Protein AF-A0A255XQP7-F1 (afdb_monomer)

Sequence (146 aa):
MTTPEKPRWLYRLENFGRAFSLLREAMEIMDSRPLTQLEKEGVIQRFEFTWELAWKLLKDYLEASGVALETITPAAVIRAGFAAKIIQEGDIWMQALDARNKMSHTYNFKIFEKIIEDIRAQYFARLEELYTVMIERA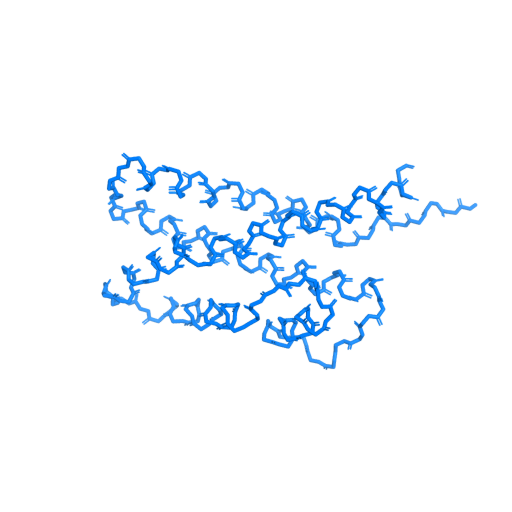VTEGGQYD

Secondary structure (DSSP, 8-state):
-PPPPPPHHHHHHHHHHHHHHHHHHHHHHHHHSPPPHHHHHHHHHHHHHHHHHHHHHHHHHHHHTT---SS--HHHHHHHHHHTTSSS-HHHHHHHHHHHHHHTT---HHHHHHHHHHIIIIIHHHHHHHHHHHHHHHHHHHTT--

Nearest PDB structures (foldseek):
  8xdj-assembly1_C  TM=9.702E-01  e=7.661E-09  Legionella pneumophila
  8xeh-assembly1_D  TM=9.669E-01  e=3.345E-08  Legionella pneumophila
  7bxo-assembly1_C  TM=7.609E-01  e=3.548E-02  Shewanella oneidensis MR-1
  8j00-assembly1_A  TM=4.867E-01  e=4.666E+00  Homo sapiens

Mean predicted aligned error: 4.35 Å

Solvent-accessible surface area (backbone atoms only — not comparable to full-atom values): 8261 Å² total; per-residue (Å²): 135,79,79,68,77,76,60,70,31,58,63,37,44,56,54,28,50,58,36,43,52,55,37,48,52,48,50,55,50,50,75,74,40,89,70,54,73,70,54,48,52,48,46,52,56,34,44,53,57,24,53,56,34,45,48,50,26,52,40,43,42,38,47,75,72,68,49,85,70,96,55,95,43,66,70,50,38,46,53,49,34,33,74,70,65,67,41,76,66,52,68,58,55,51,48,50,51,52,51,55,66,46,58,84,73,54,94,44,65,70,60,53,55,52,50,54,51,43,36,71,74,50,49,50,60,56,55,50,53,41,50,51,53,51,50,56,45,43,59,74,62,43,67,79,61,113

Organism: NCBI:txid2022747

Foldseek 3Di:
DDQPDQQPLVVLLVVLVVLLVQLVVLLVVVVVDPDDPVSLVVNLVSLLVSLVSLLVSLVSVCVVVVNDQPDDDSLSSLVVCVVVVLFPPSVLNVVSVVLSVCVVVDPDPVSSVVNSVSCNPPVSVRSVSNSVSVVVCCVVVVVSRD

Radius of gyration: 16.26 Å; Cα contacts (8 Å, |Δi|>4): 114; chains: 1; bounding box: 35×31×52 Å

Structure (mmCIF, N/CA/C/O backbone):
data_AF-A0A255XQP7-F1
#
_entry.id   AF-A0A255XQP7-F1
#
loop_
_atom_site.group_PDB
_atom_site.id
_atom_site.type_symbol
_atom_site.label_atom_id
_atom_site.label_alt_id
_atom_site.label_comp_id
_atom_site.label_asym_id
_atom_site.label_entity_id
_atom_site.label_seq_id
_atom_site.pdbx_PDB_ins_code
_atom_site.Cartn_x
_atom_site.Cartn_y
_atom_site.Cartn_z
_atom_site.occupancy
_atom_site.B_iso_or_equiv
_atom_site.auth_seq_id
_atom_site.auth_comp_id
_atom_site.auth_asym_id
_atom_site.auth_atom_id
_atom_site.pdbx_PDB_model_num
ATOM 1 N N . MET A 1 1 ? -10.646 18.500 31.756 1.00 39.19 1 MET A N 1
ATOM 2 C CA . MET A 1 1 ? -10.915 17.510 30.695 1.00 39.19 1 MET A CA 1
ATOM 3 C C . MET A 1 1 ? -9.725 17.557 29.760 1.00 39.19 1 MET A C 1
ATOM 5 O O . MET A 1 1 ? -9.442 18.625 29.240 1.00 39.19 1 MET A O 1
ATOM 9 N N . THR A 1 2 ? -8.950 16.480 29.676 1.00 44.41 2 THR A N 1
ATOM 10 C CA . THR A 1 2 ? -7.825 16.365 28.739 1.00 44.41 2 THR A CA 1
ATOM 11 C C . THR A 1 2 ? -8.388 16.092 27.353 1.00 44.41 2 THR A C 1
ATOM 13 O O . THR A 1 2 ? -9.199 15.177 27.212 1.00 44.41 2 THR A O 1
ATOM 16 N N . THR A 1 3 ? -7.994 16.878 26.353 1.00 51.06 3 THR A N 1
ATOM 17 C CA . THR A 1 3 ? -8.264 16.567 24.946 1.00 51.06 3 THR A CA 1
ATOM 18 C C . THR A 1 3 ? -7.777 15.141 24.672 1.00 51.06 3 THR A C 1
ATOM 20 O O . THR A 1 3 ? -6.658 14.817 25.087 1.00 51.06 3 THR A O 1
ATOM 23 N N . PRO A 1 4 ? -8.593 14.257 24.076 1.00 62.81 4 PRO A N 1
ATOM 24 C CA . PRO A 1 4 ? -8.138 12.911 23.771 1.00 62.81 4 PRO A CA 1
ATOM 25 C C . PRO A 1 4 ? -6.948 12.978 22.806 1.00 62.81 4 PRO A C 1
ATOM 27 O O . PRO A 1 4 ? -6.960 13.734 21.838 1.00 62.81 4 PRO A O 1
ATOM 30 N N . GLU A 1 5 ? -5.892 12.224 23.109 1.00 77.62 5 GLU A N 1
ATOM 31 C CA . GLU A 1 5 ? -4.672 12.193 22.302 1.00 77.62 5 GLU A CA 1
ATOM 32 C C . GLU A 1 5 ? -4.987 11.688 20.885 1.00 77.62 5 GLU A C 1
ATOM 34 O O . GLU A 1 5 ? -5.695 10.690 20.719 1.00 77.62 5 GLU A O 1
ATOM 39 N N . LYS A 1 6 ? -4.467 12.382 19.861 1.00 83.25 6 LYS A N 1
ATOM 40 C CA . LYS A 1 6 ? -4.675 12.043 18.446 1.00 83.25 6 LYS A CA 1
ATOM 41 C C . LYS A 1 6 ? -4.288 10.573 18.194 1.00 83.25 6 LYS A C 1
ATOM 43 O O . LYS A 1 6 ? -3.137 10.202 18.446 1.00 83.25 6 LYS A O 1
ATOM 48 N N . PRO A 1 7 ? -5.193 9.730 17.658 1.00 90.19 7 PRO A N 1
ATOM 49 C CA . PRO A 1 7 ? -4.894 8.325 17.401 1.00 90.19 7 PRO A CA 1
ATOM 50 C C . PRO A 1 7 ? -3.645 8.111 16.533 1.00 90.19 7 PRO A C 1
ATOM 52 O O . PRO A 1 7 ? -3.450 8.761 15.504 1.00 90.19 7 PRO A O 1
ATOM 55 N N . ARG A 1 8 ? -2.817 7.125 16.902 1.00 92.44 8 ARG A N 1
ATOM 56 C CA . ARG A 1 8 ? -1.556 6.781 16.213 1.00 92.44 8 ARG A CA 1
ATOM 57 C C . ARG A 1 8 ? -1.725 6.537 14.706 1.00 92.44 8 ARG A C 1
ATOM 59 O O . ARG A 1 8 ? -0.823 6.855 13.926 1.00 92.44 8 ARG A O 1
ATOM 66 N N . TRP A 1 9 ? -2.870 5.997 14.287 1.00 95.88 9 TRP A N 1
ATOM 67 C CA . TRP A 1 9 ? -3.150 5.714 12.881 1.00 95.88 9 TRP A CA 1
ATOM 68 C C . TRP A 1 9 ? -3.236 6.986 12.024 1.00 95.88 9 TRP A C 1
ATOM 70 O O . TRP A 1 9 ? -2.855 6.928 10.860 1.00 95.88 9 TRP A O 1
ATOM 80 N N . LEU A 1 10 ? -3.622 8.142 12.582 1.00 95.75 10 LEU A N 1
ATOM 81 C CA . LEU A 1 10 ? -3.663 9.409 11.840 1.00 95.75 10 LEU A CA 1
ATOM 82 C C . LEU A 1 10 ? -2.253 9.895 11.480 1.00 95.75 10 LEU A C 1
ATOM 84 O O . LEU A 1 10 ? -1.986 10.246 10.334 1.00 95.75 10 LEU A O 1
ATOM 88 N N . TYR A 1 11 ? -1.307 9.828 12.421 1.00 94.81 11 TYR A N 1
ATOM 89 C CA . TYR A 1 11 ? 0.104 10.110 12.123 1.00 94.81 11 TYR A CA 1
ATOM 90 C C . TYR A 1 11 ? 0.678 9.119 11.103 1.00 94.81 11 TYR A C 1
ATOM 92 O O . TYR A 1 11 ? 1.494 9.472 10.249 1.00 94.81 11 TYR A O 1
ATOM 100 N N . ARG A 1 12 ? 0.255 7.851 11.177 1.00 96.88 12 ARG A N 1
ATOM 101 C CA . ARG A 1 12 ? 0.671 6.840 10.206 1.00 96.88 12 ARG A CA 1
ATOM 102 C C . ARG A 1 12 ? 0.073 7.085 8.820 1.00 96.88 12 ARG A C 1
ATOM 104 O O . ARG A 1 12 ? 0.779 6.858 7.841 1.00 96.88 12 ARG A O 1
ATOM 111 N N . LEU A 1 13 ? -1.159 7.583 8.737 1.00 98.06 13 LEU A N 1
ATOM 112 C CA . LEU A 1 13 ? -1.809 7.971 7.487 1.00 98.06 13 LEU A CA 1
ATOM 113 C C . LEU A 1 13 ? -1.046 9.103 6.798 1.00 98.06 13 LEU A C 1
ATOM 115 O O . LEU A 1 13 ? -0.815 9.019 5.598 1.00 98.06 13 LEU A O 1
ATOM 119 N N . GLU A 1 14 ? -0.577 10.109 7.540 1.00 97.25 14 GLU A N 1
ATOM 120 C CA . GLU A 1 14 ? 0.254 11.179 6.969 1.00 97.25 14 GLU A CA 1
ATOM 121 C C . GLU A 1 14 ? 1.542 10.625 6.337 1.00 97.25 14 GLU A C 1
ATOM 123 O O . GLU A 1 14 ? 1.899 10.980 5.212 1.00 97.25 14 GLU A O 1
ATOM 128 N N . ASN A 1 15 ? 2.233 9.717 7.033 1.00 98.00 15 ASN A N 1
ATOM 129 C CA . ASN A 1 15 ? 3.452 9.090 6.515 1.00 98.00 15 ASN A CA 1
ATOM 130 C C . ASN A 1 15 ? 3.172 8.198 5.300 1.00 98.00 15 ASN A C 1
ATOM 132 O O . ASN A 1 15 ? 3.906 8.260 4.313 1.00 98.00 15 ASN A O 1
ATOM 136 N N . PHE A 1 16 ? 2.105 7.399 5.359 1.00 98.69 16 PHE A N 1
ATOM 137 C CA . PHE A 1 16 ? 1.654 6.579 4.240 1.00 98.69 16 PHE A CA 1
ATOM 138 C C . PHE A 1 16 ? 1.288 7.437 3.025 1.00 98.69 16 PHE A C 1
ATOM 140 O O . PHE A 1 16 ? 1.739 7.134 1.928 1.00 98.69 16 PHE A O 1
ATOM 147 N N . GLY A 1 17 ? 0.566 8.544 3.214 1.00 98.69 17 GLY A N 1
ATOM 148 C CA . GLY A 1 17 ? 0.194 9.464 2.140 1.00 98.69 17 GLY A CA 1
ATOM 149 C C . GLY A 1 17 ? 1.406 10.068 1.433 1.00 98.69 17 GLY A C 1
ATOM 150 O O . GLY A 1 17 ? 1.462 10.061 0.208 1.00 98.69 17 GLY A O 1
ATOM 151 N N . ARG A 1 18 ? 2.431 10.510 2.180 1.00 98.69 18 ARG A N 1
ATOM 152 C CA . ARG A 1 18 ? 3.687 11.004 1.576 1.00 98.69 18 ARG A CA 1
ATOM 153 C C . ARG A 1 18 ? 4.380 9.924 0.742 1.00 98.69 18 ARG A C 1
ATOM 155 O O . ARG A 1 18 ? 4.821 10.200 -0.369 1.00 98.69 18 ARG A O 1
ATOM 162 N N . ALA A 1 19 ? 4.467 8.705 1.270 1.00 98.62 19 ALA A N 1
ATOM 163 C CA . ALA A 1 19 ? 5.058 7.571 0.567 1.00 98.62 19 ALA A CA 1
ATOM 164 C C . ALA A 1 19 ? 4.272 7.197 -0.703 1.00 98.62 19 ALA A C 1
ATOM 166 O O . ALA A 1 19 ? 4.856 7.040 -1.776 1.00 98.62 19 ALA A O 1
ATOM 167 N N . PHE A 1 20 ? 2.947 7.136 -0.591 1.00 98.75 20 PHE A N 1
ATOM 168 C CA . PHE A 1 20 ? 2.039 6.823 -1.684 1.00 98.75 20 PHE A CA 1
ATOM 169 C C . PHE A 1 20 ? 2.109 7.861 -2.810 1.00 98.75 20 PHE A C 1
ATOM 171 O O . PHE A 1 20 ? 2.177 7.472 -3.973 1.00 98.75 20 PHE A O 1
ATOM 178 N N . SER A 1 21 ? 2.201 9.159 -2.497 1.00 98.69 21 SER A N 1
ATOM 179 C CA . SER A 1 21 ? 2.385 10.206 -3.513 1.00 98.69 21 SER A CA 1
ATOM 180 C C . SER A 1 21 ? 3.670 10.026 -4.326 1.00 98.69 21 SER A C 1
ATOM 182 O O . SER A 1 21 ? 3.658 10.223 -5.537 1.00 98.69 21 SER A O 1
ATOM 184 N N . LEU A 1 22 ? 4.769 9.595 -3.694 1.00 98.62 22 LEU A N 1
ATOM 185 C CA . LEU A 1 22 ? 6.007 9.281 -4.416 1.00 98.62 22 LEU A CA 1
ATOM 186 C C . LEU A 1 22 ? 5.832 8.056 -5.320 1.00 98.62 22 LEU A C 1
ATOM 188 O O . LEU A 1 22 ? 6.338 8.035 -6.440 1.00 98.62 22 LEU A O 1
ATOM 192 N N . LEU A 1 23 ? 5.134 7.015 -4.859 1.00 98.50 23 LEU A N 1
ATOM 193 C CA . LEU A 1 23 ? 4.846 5.859 -5.708 1.00 98.50 23 LEU A CA 1
ATOM 194 C C . LEU A 1 23 ? 3.949 6.245 -6.895 1.00 98.50 23 LEU A C 1
ATOM 196 O O . LEU A 1 23 ? 4.221 5.815 -8.012 1.00 98.50 23 LEU A O 1
ATOM 200 N N . ARG A 1 24 ? 2.938 7.093 -6.672 1.00 98.62 24 ARG A N 1
ATOM 201 C CA . ARG A 1 24 ? 2.053 7.617 -7.720 1.00 98.62 24 ARG A CA 1
ATOM 202 C C . ARG A 1 24 ? 2.830 8.369 -8.797 1.00 98.62 24 ARG A C 1
ATOM 204 O O . ARG A 1 24 ? 2.670 8.050 -9.967 1.00 98.62 24 ARG A O 1
ATOM 211 N N . GLU A 1 25 ? 3.725 9.278 -8.413 1.00 98.31 25 GLU A N 1
ATOM 212 C CA . GLU A 1 25 ? 4.606 9.982 -9.360 1.00 98.31 25 GLU A CA 1
ATOM 213 C C . GLU A 1 25 ? 5.392 8.989 -10.239 1.00 98.31 25 GLU A C 1
ATOM 215 O O . GLU A 1 25 ? 5.514 9.163 -11.450 1.00 98.31 25 GLU A O 1
ATOM 220 N N . ALA A 1 26 ? 5.893 7.897 -9.651 1.00 97.50 26 ALA A N 1
ATOM 221 C CA . ALA A 1 26 ? 6.606 6.873 -10.409 1.00 97.50 26 ALA A CA 1
ATOM 222 C C . ALA A 1 26 ? 5.695 6.121 -11.402 1.00 97.50 26 ALA A C 1
ATOM 224 O O . ALA A 1 26 ? 6.151 5.774 -12.493 1.00 97.50 26 ALA A O 1
ATOM 225 N N . MET A 1 27 ? 4.424 5.890 -11.050 1.00 97.88 27 MET A N 1
ATOM 226 C CA . MET A 1 27 ? 3.431 5.310 -11.965 1.00 97.88 27 MET A CA 1
ATOM 227 C C . MET A 1 27 ? 3.129 6.259 -13.128 1.00 97.88 27 MET A C 1
ATOM 229 O O . MET A 1 27 ? 3.167 5.836 -14.279 1.00 97.88 27 MET A O 1
ATOM 233 N N . GLU A 1 28 ? 2.933 7.548 -12.845 1.00 97.75 28 GLU A N 1
ATOM 234 C CA . GLU A 1 28 ? 2.673 8.577 -13.861 1.00 97.75 28 GLU A CA 1
ATOM 235 C C . GLU A 1 28 ? 3.832 8.691 -14.866 1.00 97.75 28 GLU A C 1
ATOM 237 O O . GLU A 1 28 ? 3.616 8.744 -16.080 1.00 97.75 28 GLU A O 1
ATOM 242 N N . ILE A 1 29 ? 5.082 8.656 -14.387 1.00 97.62 29 ILE A N 1
ATOM 243 C CA . ILE A 1 29 ? 6.263 8.646 -15.264 1.00 97.62 29 ILE A C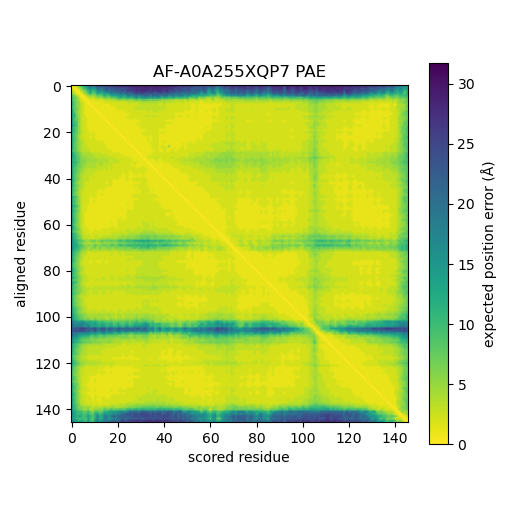A 1
ATOM 244 C C . ILE A 1 29 ? 6.258 7.393 -16.149 1.00 97.62 29 ILE A C 1
ATOM 246 O O . ILE A 1 29 ? 6.471 7.508 -17.358 1.00 97.62 29 ILE A O 1
ATOM 250 N N . MET A 1 30 ? 5.997 6.219 -15.568 1.00 95.38 30 MET A N 1
ATOM 251 C CA . MET A 1 30 ? 5.972 4.941 -16.285 1.00 95.38 30 MET A CA 1
ATOM 252 C C . MET A 1 30 ? 4.868 4.872 -17.350 1.00 95.38 30 MET A C 1
ATOM 254 O O . MET A 1 30 ? 5.067 4.256 -18.396 1.00 95.38 30 MET A O 1
ATOM 258 N N . ASP A 1 31 ? 3.727 5.520 -17.112 1.00 95.31 31 ASP A N 1
ATOM 259 C CA . ASP A 1 31 ? 2.644 5.629 -18.094 1.00 95.31 31 ASP A CA 1
ATOM 260 C C . ASP A 1 31 ? 2.988 6.598 -19.234 1.00 95.31 31 ASP A C 1
ATOM 262 O O . ASP A 1 31 ? 2.519 6.422 -20.360 1.00 95.31 31 ASP A O 1
ATOM 266 N N . SER A 1 32 ? 3.838 7.595 -18.971 1.00 97.06 32 SER A N 1
ATOM 267 C CA . SER A 1 32 ? 4.260 8.580 -19.974 1.00 97.06 32 SER A CA 1
ATOM 268 C C . SER A 1 32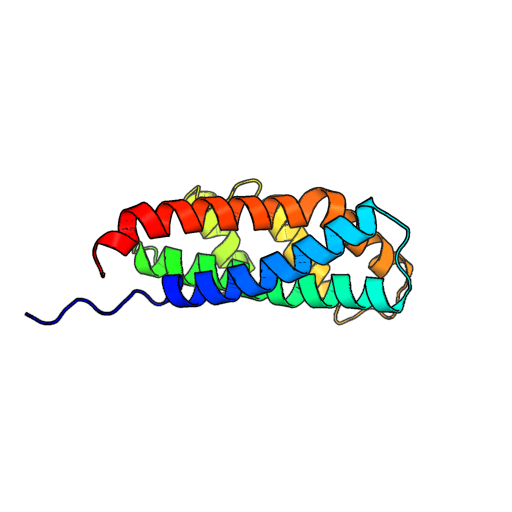 ? 5.408 8.103 -20.873 1.00 97.06 32 SER A C 1
ATOM 270 O O . SER A 1 32 ? 5.497 8.519 -22.031 1.00 97.06 32 SER A O 1
ATOM 272 N N . ARG A 1 33 ? 6.309 7.251 -20.360 1.00 97.19 33 ARG A N 1
ATOM 273 C CA . ARG A 1 33 ? 7.475 6.740 -21.097 1.00 97.19 33 ARG A CA 1
ATOM 274 C C . ARG A 1 33 ? 8.086 5.485 -20.458 1.00 97.19 33 ARG A C 1
ATOM 276 O O . ARG A 1 33 ? 7.901 5.241 -19.268 1.00 97.19 33 ARG A O 1
ATOM 283 N N . PRO A 1 34 ? 8.934 4.744 -21.197 1.00 95.31 34 PRO A N 1
ATOM 284 C CA . PRO A 1 3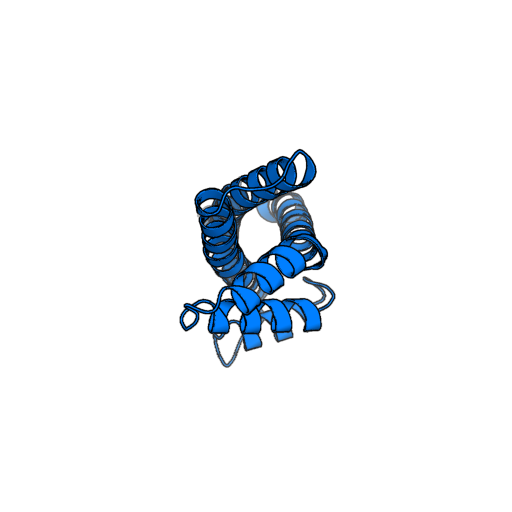4 ? 9.758 3.699 -20.602 1.00 95.31 34 PRO A CA 1
ATOM 285 C C . PRO A 1 34 ? 10.666 4.229 -19.480 1.00 95.31 34 PRO A C 1
ATOM 287 O O . PRO A 1 34 ? 11.251 5.316 -19.581 1.00 95.31 34 PRO A O 1
ATOM 290 N N . LEU A 1 35 ? 10.813 3.421 -18.430 1.00 96.12 35 LEU A N 1
ATOM 291 C CA . LEU A 1 35 ? 11.716 3.685 -17.312 1.00 96.12 35 LEU A CA 1
ATOM 292 C C . LEU A 1 35 ? 13.134 3.188 -17.606 1.00 96.12 35 LEU A C 1
ATOM 294 O O . LEU A 1 35 ? 13.331 2.103 -18.159 1.00 96.12 35 LEU A O 1
ATOM 298 N N . THR A 1 36 ? 14.124 3.956 -17.162 1.00 96.44 36 THR A N 1
ATOM 299 C CA . THR A 1 36 ? 15.512 3.493 -17.050 1.00 96.44 36 THR A CA 1
ATOM 300 C C . THR A 1 36 ? 15.651 2.463 -15.926 1.00 96.44 36 THR A C 1
ATOM 302 O O . THR A 1 36 ? 14.801 2.374 -15.042 1.00 96.44 36 THR A O 1
ATOM 305 N N . GLN A 1 37 ? 16.750 1.704 -15.914 1.00 92.69 37 GLN A N 1
ATOM 306 C CA . GLN A 1 37 ? 16.996 0.707 -14.865 1.00 92.69 37 GLN A CA 1
ATOM 307 C C . GLN A 1 37 ? 16.995 1.316 -13.451 1.00 92.69 37 GLN A C 1
ATOM 309 O O . GLN A 1 37 ? 16.375 0.767 -12.546 1.00 92.69 37 GLN A O 1
ATOM 314 N N . LEU A 1 38 ? 17.618 2.484 -13.277 1.00 94.31 38 LEU A N 1
ATOM 315 C CA . LEU A 1 38 ? 17.649 3.184 -11.990 1.00 94.31 38 LEU A CA 1
ATOM 316 C C . LEU A 1 38 ? 16.247 3.628 -11.541 1.00 94.31 38 LEU A C 1
ATOM 318 O O . LEU A 1 38 ? 15.903 3.544 -10.366 1.00 94.31 38 LEU A O 1
ATOM 322 N N . GLU A 1 39 ? 15.410 4.081 -12.474 1.00 96.12 39 GLU A N 1
ATOM 323 C CA . GLU A 1 39 ? 14.032 4.472 -12.162 1.00 96.12 39 GLU A CA 1
ATOM 324 C C . GLU A 1 39 ? 13.174 3.271 -11.779 1.00 96.12 39 GLU A C 1
ATOM 326 O O . GLU A 1 39 ? 12.373 3.365 -10.852 1.00 96.12 39 GLU A O 1
ATOM 331 N N . LYS A 1 40 ? 13.381 2.128 -12.440 1.00 94.75 40 LYS A N 1
ATOM 332 C CA . LYS A 1 40 ? 12.744 0.864 -12.069 1.00 94.75 40 LYS A CA 1
ATOM 333 C C . LYS A 1 40 ? 13.112 0.437 -10.646 1.00 94.75 40 LYS A C 1
ATOM 335 O O . LYS A 1 40 ? 12.235 0.042 -9.882 1.00 94.75 40 LYS A O 1
ATOM 340 N N . GLU A 1 41 ? 14.381 0.563 -10.261 1.00 93.12 41 GLU A N 1
ATOM 341 C CA . GLU A 1 41 ? 14.826 0.298 -8.882 1.00 93.12 41 GLU A CA 1
ATOM 342 C C . GLU A 1 41 ? 14.153 1.262 -7.898 1.00 93.12 41 GLU A C 1
ATOM 344 O O . GLU A 1 41 ? 13.676 0.852 -6.839 1.00 93.12 41 GLU A O 1
ATOM 349 N N . GLY A 1 42 ? 14.015 2.530 -8.297 1.00 95.31 42 GLY A N 1
ATOM 350 C CA . GLY A 1 42 ? 13.242 3.530 -7.570 1.00 95.31 42 GLY A CA 1
ATOM 351 C C . GLY A 1 42 ? 11.773 3.141 -7.375 1.00 95.31 42 GLY A C 1
ATOM 352 O O . GLY A 1 42 ? 11.249 3.320 -6.277 1.00 95.31 42 GLY A O 1
ATOM 353 N N . VAL A 1 43 ? 11.110 2.576 -8.391 1.00 96.19 43 VAL A N 1
ATOM 354 C CA . VAL A 1 43 ? 9.721 2.086 -8.286 1.00 96.19 43 VAL A CA 1
ATOM 355 C C . VAL A 1 43 ? 9.611 0.978 -7.250 1.00 96.19 43 VAL A C 1
ATOM 357 O O . VAL A 1 43 ? 8.747 1.048 -6.377 1.00 96.19 43 VAL A O 1
ATOM 360 N N . ILE A 1 44 ? 10.505 -0.010 -7.312 1.00 93.88 44 ILE A N 1
ATOM 361 C CA . ILE A 1 44 ? 10.541 -1.112 -6.350 1.00 93.88 44 ILE A CA 1
ATOM 362 C C . ILE A 1 44 ? 10.733 -0.582 -4.931 1.00 93.88 44 ILE A C 1
ATOM 364 O O . ILE A 1 44 ? 9.930 -0.881 -4.049 1.00 93.88 44 ILE A O 1
ATOM 368 N N . GLN A 1 45 ? 11.731 0.278 -4.720 1.00 95.19 45 GLN A N 1
ATOM 369 C CA . GLN A 1 45 ? 11.999 0.832 -3.399 1.00 95.19 45 GLN A CA 1
ATOM 370 C C . GLN A 1 45 ? 10.808 1.638 -2.863 1.00 95.19 45 GLN A C 1
ATOM 372 O O . GLN A 1 45 ? 10.459 1.503 -1.686 1.00 95.19 45 GLN A O 1
ATOM 377 N N . ARG A 1 46 ? 10.174 2.454 -3.723 1.00 97.38 46 ARG A N 1
ATOM 378 C CA . ARG A 1 46 ? 8.965 3.228 -3.397 1.00 97.38 46 ARG A CA 1
ATOM 379 C C . ARG A 1 46 ? 7.806 2.324 -3.017 1.00 97.38 46 ARG A C 1
ATOM 381 O O . ARG A 1 46 ? 7.124 2.591 -2.028 1.00 97.38 46 ARG A O 1
ATOM 388 N N . PHE A 1 47 ? 7.607 1.240 -3.753 1.00 97.00 47 PHE A N 1
ATOM 389 C CA . PHE A 1 47 ? 6.586 0.256 -3.440 1.00 97.00 47 PHE A CA 1
ATOM 390 C C . PHE A 1 47 ? 6.835 -0.418 -2.087 1.00 97.00 47 PHE A C 1
ATOM 392 O O . PHE A 1 47 ? 5.922 -0.454 -1.265 1.00 97.00 47 PHE A O 1
ATOM 399 N N . GLU A 1 48 ? 8.056 -0.882 -1.811 1.00 95.88 48 GLU A N 1
ATOM 400 C CA . GLU A 1 48 ? 8.382 -1.582 -0.564 1.00 95.88 48 GLU A CA 1
ATOM 401 C C . GLU A 1 48 ? 8.052 -0.754 0.681 1.00 95.88 48 GLU A C 1
ATOM 403 O O . GLU A 1 48 ? 7.353 -1.235 1.577 1.00 95.88 48 GLU A O 1
ATOM 408 N N . PHE A 1 49 ? 8.521 0.499 0.745 1.00 96.94 49 PHE A N 1
ATOM 409 C CA . PHE A 1 49 ? 8.252 1.333 1.918 1.00 96.94 49 PHE A CA 1
ATOM 410 C C . PHE A 1 49 ? 6.788 1.783 1.984 1.00 96.94 49 PHE A C 1
ATOM 412 O O . PHE A 1 49 ? 6.246 1.936 3.080 1.00 96.94 49 PHE A O 1
ATOM 419 N N . THR A 1 50 ? 6.125 1.974 0.838 1.00 98.50 50 THR A N 1
ATOM 420 C CA . THR A 1 50 ? 4.708 2.366 0.793 1.00 98.50 50 THR A CA 1
ATOM 421 C C . THR A 1 50 ? 3.831 1.227 1.295 1.00 98.50 50 THR A C 1
ATOM 423 O O . THR A 1 50 ? 2.956 1.439 2.132 1.00 98.50 50 THR A O 1
ATOM 426 N N . TRP A 1 51 ? 4.111 0.002 0.853 1.00 98.00 51 TRP A N 1
ATOM 427 C CA . TRP A 1 51 ? 3.419 -1.201 1.293 1.00 98.00 51 TRP A CA 1
ATOM 428 C C . TRP A 1 51 ? 3.654 -1.482 2.783 1.00 98.00 51 TRP A C 1
ATOM 430 O O . TRP A 1 51 ? 2.710 -1.780 3.517 1.00 98.00 51 TRP A O 1
ATOM 440 N N . GLU A 1 52 ? 4.892 -1.311 3.262 1.00 97.88 52 GLU A N 1
ATOM 441 C CA . GLU A 1 52 ? 5.234 -1.434 4.684 1.00 97.88 52 GLU A CA 1
ATOM 442 C C . GLU A 1 52 ? 4.430 -0.456 5.554 1.00 97.88 52 GLU A C 1
ATOM 444 O O . GLU A 1 52 ? 3.950 -0.814 6.631 1.00 97.88 52 GLU A O 1
ATOM 449 N N . LEU A 1 53 ? 4.257 0.785 5.092 1.00 98.62 53 LEU A N 1
ATOM 450 C CA . LEU A 1 53 ? 3.426 1.780 5.768 1.00 98.62 53 LEU A CA 1
ATOM 451 C C . LEU A 1 53 ? 1.933 1.446 5.679 1.00 98.62 53 LEU A C 1
ATOM 453 O O . LEU A 1 53 ? 1.220 1.668 6.657 1.00 98.62 53 LEU A O 1
ATOM 457 N N . ALA A 1 54 ? 1.472 0.876 4.566 1.00 98.62 54 ALA A N 1
ATOM 458 C CA . ALA A 1 54 ? 0.076 0.515 4.339 1.00 98.62 54 ALA A CA 1
ATOM 459 C C . ALA A 1 54 ? -0.428 -0.551 5.322 1.00 98.62 54 ALA A C 1
ATOM 461 O O . ALA A 1 54 ? -1.410 -0.325 6.031 1.00 98.62 54 ALA A O 1
ATOM 462 N N . TRP A 1 55 ? 0.257 -1.697 5.436 1.00 98.25 55 TRP A N 1
ATOM 463 C CA . TRP A 1 55 ? -0.188 -2.739 6.373 1.00 98.25 55 TRP A CA 1
ATOM 464 C C . TRP A 1 55 ? -0.055 -2.266 7.823 1.00 98.25 55 TRP A C 1
ATOM 466 O O . TRP A 1 55 ? -0.883 -2.580 8.675 1.00 98.25 55 TRP A O 1
ATOM 476 N N . LYS A 1 56 ? 0.950 -1.439 8.115 1.00 98.44 56 LYS A N 1
ATOM 477 C CA . LYS A 1 56 ? 1.088 -0.787 9.414 1.00 98.44 56 LYS A CA 1
ATOM 478 C C . LYS A 1 56 ? -0.080 0.164 9.686 1.00 98.44 56 LYS A C 1
ATOM 480 O O . LYS A 1 56 ? -0.536 0.221 10.826 1.00 98.44 56 LYS A O 1
ATOM 485 N N . LEU A 1 57 ? -0.539 0.936 8.706 1.00 98.56 57 LEU A N 1
ATOM 486 C CA . LEU A 1 57 ? -1.686 1.836 8.852 1.00 98.56 57 LEU A CA 1
ATOM 487 C C . LEU A 1 57 ? -2.940 1.036 9.183 1.00 98.56 57 LEU A C 1
ATOM 489 O O . LEU A 1 57 ? -3.617 1.332 10.163 1.00 98.56 57 LEU A O 1
ATOM 493 N N . LEU A 1 58 ? -3.169 -0.030 8.420 1.00 98.25 58 LEU A N 1
ATOM 494 C CA . LEU A 1 58 ? -4.281 -0.946 8.622 1.00 98.25 58 LEU A CA 1
ATOM 495 C C . LEU A 1 58 ? -4.265 -1.570 10.024 1.00 98.25 58 LEU A C 1
ATOM 497 O O . LEU A 1 58 ? -5.297 -1.595 10.687 1.00 98.25 58 LEU A O 1
ATOM 501 N N . LYS A 1 59 ? -3.094 -2.005 10.510 1.00 98.19 59 LYS A N 1
ATOM 502 C CA . LYS A 1 59 ? -2.918 -2.515 11.880 1.00 98.19 59 LYS A CA 1
ATOM 503 C C . LYS A 1 59 ? -3.343 -1.484 12.926 1.00 98.19 59 LYS A C 1
ATOM 505 O O . LYS A 1 59 ? -4.151 -1.798 13.791 1.00 98.19 59 LYS A O 1
ATOM 510 N N . ASP A 1 60 ? -2.769 -0.281 12.870 1.00 97.19 60 ASP A N 1
ATOM 511 C CA . ASP A 1 60 ? -3.023 0.741 13.891 1.00 97.19 60 ASP A CA 1
ATOM 512 C C . ASP A 1 60 ? -4.489 1.195 13.874 1.00 97.19 60 ASP A C 1
ATOM 514 O O . ASP A 1 60 ? -5.043 1.499 14.927 1.00 97.19 60 ASP A O 1
ATOM 518 N N . TYR A 1 61 ? -5.126 1.220 12.699 1.00 97.06 61 TYR A N 1
ATOM 519 C CA . TYR A 1 61 ? -6.552 1.511 12.605 1.00 97.06 61 TYR A CA 1
ATOM 520 C C . TYR A 1 61 ? -7.404 0.380 13.192 1.00 97.06 61 TYR A C 1
ATOM 522 O O . TYR A 1 61 ? -8.281 0.650 14.001 1.00 97.06 61 TYR A O 1
ATOM 530 N N . LEU A 1 62 ? -7.124 -0.885 12.854 1.00 96.38 62 LEU A N 1
ATOM 531 C CA . LEU A 1 62 ? -7.835 -2.040 13.417 1.00 96.38 62 LEU A CA 1
ATOM 532 C C . LEU A 1 62 ? -7.788 -2.043 14.952 1.00 96.38 62 LEU A C 1
ATOM 534 O O . LEU A 1 62 ? -8.822 -2.209 15.594 1.00 96.38 62 LEU A O 1
ATOM 538 N N . GLU A 1 63 ? -6.613 -1.797 15.535 1.00 94.75 63 GLU A N 1
ATOM 539 C CA . GLU A 1 63 ? -6.450 -1.685 16.989 1.00 94.75 63 GLU A CA 1
ATOM 540 C C . GLU A 1 63 ? -7.256 -0.515 17.570 1.00 94.75 63 GLU A C 1
ATOM 542 O O . GLU A 1 63 ? -7.924 -0.680 18.590 1.00 94.75 63 GLU A O 1
ATOM 547 N N . ALA A 1 64 ? -7.249 0.647 16.906 1.00 93.19 64 ALA A N 1
ATOM 548 C CA . ALA A 1 64 ? -8.044 1.803 17.320 1.00 93.19 64 ALA A CA 1
ATOM 549 C C . ALA A 1 64 ? -9.561 1.547 17.231 1.00 93.19 64 ALA A C 1
ATOM 551 O O . ALA A 1 64 ? -10.314 2.052 18.059 1.00 93.19 64 ALA A O 1
ATOM 552 N N . SER A 1 65 ? -10.010 0.720 16.282 1.00 91.81 65 SER A N 1
ATOM 553 C CA . SER A 1 65 ? -11.405 0.275 16.151 1.00 91.81 65 SER A CA 1
ATOM 554 C C . SER A 1 65 ? -11.784 -0.874 17.098 1.00 91.81 65 SER A C 1
ATOM 556 O O . SER A 1 65 ? -12.890 -1.404 17.002 1.00 91.81 65 SER A O 1
ATOM 558 N N . GLY A 1 66 ? -10.887 -1.290 17.999 1.00 92.19 66 GLY A N 1
ATOM 559 C CA . GLY A 1 66 ? -11.142 -2.350 18.979 1.00 92.19 66 GLY A CA 1
ATOM 560 C C . GLY A 1 66 ? -10.945 -3.777 18.457 1.00 92.19 66 GLY A C 1
ATOM 561 O O . GLY A 1 66 ? -11.334 -4.730 19.132 1.00 92.19 66 GLY A O 1
ATOM 562 N N . VAL A 1 67 ? -10.335 -3.959 17.281 1.00 93.31 67 VAL A N 1
ATOM 563 C CA . VAL A 1 67 ? -9.985 -5.285 16.756 1.00 93.31 67 VAL A CA 1
ATOM 564 C C . VAL A 1 67 ? -8.669 -5.749 17.379 1.00 93.31 67 VAL A C 1
ATOM 566 O O . VAL A 1 67 ? -7.597 -5.224 17.0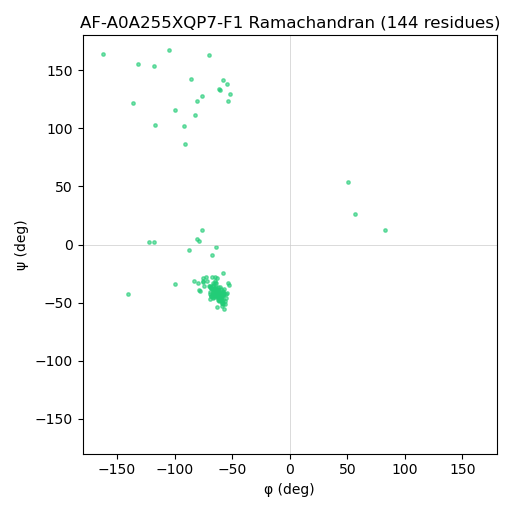78 1.00 93.31 67 VAL A O 1
ATOM 569 N N . ALA A 1 68 ? -8.743 -6.773 18.228 1.00 88.94 68 ALA A N 1
ATOM 570 C CA . ALA A 1 68 ? -7.566 -7.413 18.803 1.00 88.94 68 ALA A CA 1
ATOM 571 C C . ALA A 1 68 ? -6.947 -8.412 17.811 1.00 88.94 68 ALA A C 1
ATOM 573 O O . ALA A 1 68 ? -7.606 -9.348 17.358 1.00 88.94 68 ALA A O 1
ATOM 574 N N . LEU A 1 69 ? -5.664 -8.230 17.492 1.00 91.06 69 LEU A N 1
ATOM 575 C CA . LEU A 1 69 ? -4.889 -9.163 16.675 1.00 91.06 69 LEU A CA 1
ATOM 576 C C . LEU A 1 69 ? -4.032 -10.056 17.574 1.00 91.06 69 LEU A C 1
ATOM 578 O O . LEU A 1 69 ? -3.099 -9.577 18.211 1.00 91.06 69 LEU A O 1
ATOM 582 N N . GLU A 1 70 ? -4.297 -11.363 17.577 1.00 88.50 70 GLU A N 1
ATOM 583 C CA . GLU A 1 70 ? -3.504 -12.339 18.346 1.00 88.50 70 GLU A CA 1
ATOM 584 C C . GLU A 1 70 ? -2.045 -12.422 17.875 1.00 88.50 70 GLU A C 1
ATOM 586 O O . GLU A 1 70 ? -1.142 -12.754 18.638 1.00 88.50 70 GLU A O 1
ATOM 591 N N . THR A 1 71 ? -1.796 -12.138 16.595 1.00 91.81 71 THR A N 1
ATOM 592 C CA . THR A 1 71 ? -0.464 -12.168 15.990 1.00 91.81 71 THR A CA 1
ATOM 593 C C . THR A 1 71 ? -0.271 -10.952 15.098 1.00 91.81 71 THR A C 1
ATOM 595 O O . THR A 1 71 ? -0.996 -10.756 14.122 1.00 91.81 71 THR A O 1
ATOM 598 N N . ILE A 1 72 ? 0.759 -10.157 15.390 1.00 94.25 72 ILE A N 1
ATOM 599 C CA . ILE A 1 72 ? 1.084 -8.950 14.628 1.00 94.25 72 ILE A CA 1
ATOM 600 C C . ILE A 1 72 ? 2.057 -9.318 13.505 1.00 94.25 72 ILE A C 1
ATOM 602 O O . ILE A 1 72 ? 3.274 -9.235 13.647 1.00 94.25 72 ILE A O 1
ATOM 606 N N . THR A 1 73 ? 1.502 -9.740 12.371 1.00 97.31 73 THR A N 1
ATOM 607 C CA . THR A 1 73 ? 2.244 -9.952 11.116 1.00 97.31 73 THR A CA 1
ATOM 608 C C . THR A 1 73 ? 1.504 -9.282 9.961 1.00 97.31 73 THR A C 1
ATOM 610 O O . THR A 1 73 ? 0.278 -9.158 10.039 1.00 97.31 73 THR A O 1
ATOM 613 N N . PRO A 1 74 ? 2.185 -8.906 8.861 1.00 97.19 74 PRO A N 1
ATOM 614 C CA . PRO A 1 74 ? 1.509 -8.292 7.720 1.00 97.19 74 PRO A CA 1
ATOM 615 C C . PRO A 1 74 ? 0.367 -9.166 7.183 1.00 97.19 74 PRO A C 1
ATOM 617 O O . PRO A 1 74 ? -0.740 -8.685 6.970 1.00 97.19 74 PRO A O 1
ATOM 620 N N . ALA A 1 75 ? 0.595 -10.478 7.073 1.00 97.75 75 ALA A N 1
ATOM 621 C CA . ALA A 1 75 ? -0.414 -11.431 6.621 1.00 97.75 75 ALA A CA 1
ATOM 622 C C . ALA A 1 75 ? -1.647 -11.489 7.543 1.00 97.75 75 ALA A C 1
ATOM 624 O O . AL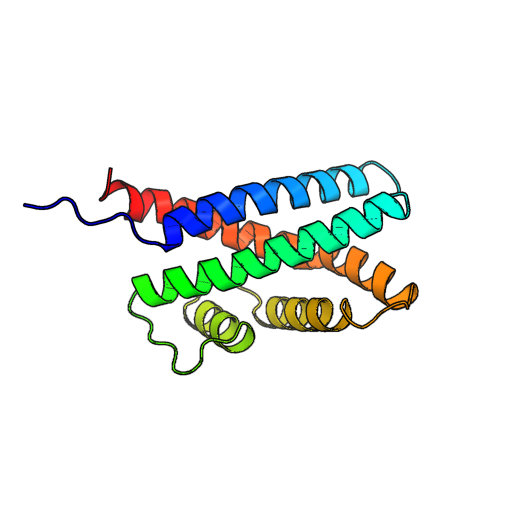A A 1 75 ? -2.776 -11.553 7.061 1.00 97.75 75 ALA A O 1
ATOM 625 N N . ALA A 1 76 ? -1.450 -11.475 8.867 1.00 98.06 76 ALA A N 1
ATOM 626 C CA . ALA A 1 76 ? -2.560 -11.472 9.820 1.00 98.06 76 ALA A CA 1
ATOM 627 C C . ALA A 1 76 ? -3.361 -10.164 9.753 1.00 98.06 76 ALA A C 1
ATOM 629 O O . ALA A 1 76 ? -4.589 -10.200 9.729 1.00 98.06 76 ALA A O 1
ATOM 630 N N . VAL A 1 77 ? -2.669 -9.027 9.645 1.00 98.38 77 VAL A N 1
ATOM 631 C CA . VAL A 1 77 ? -3.291 -7.703 9.525 1.00 98.38 77 VAL A CA 1
ATOM 632 C C . VAL A 1 77 ? -4.108 -7.585 8.237 1.00 98.38 77 VAL A C 1
ATOM 634 O O . VAL A 1 77 ? -5.240 -7.115 8.281 1.00 98.38 77 VAL A O 1
ATOM 637 N N . ILE A 1 78 ? -3.578 -8.055 7.103 1.00 98.25 78 ILE A N 1
ATOM 638 C CA . ILE A 1 78 ? -4.288 -8.056 5.814 1.00 98.25 78 ILE A CA 1
ATOM 639 C C . ILE A 1 78 ? -5.566 -8.891 5.908 1.00 98.25 78 ILE A C 1
ATOM 641 O O . ILE A 1 78 ? -6.639 -8.417 5.541 1.00 98.25 78 ILE A O 1
ATOM 645 N N . ARG A 1 79 ? -5.483 -10.111 6.458 1.00 98.00 79 ARG A N 1
ATOM 646 C CA . ARG A 1 79 ? -6.667 -10.966 6.642 1.00 98.00 79 ARG A CA 1
ATOM 647 C C . ARG A 1 79 ? -7.722 -10.302 7.524 1.00 98.00 79 ARG A C 1
ATOM 649 O O . ARG A 1 79 ? -8.901 -10.343 7.183 1.00 98.00 79 ARG A O 1
ATOM 656 N N . ALA A 1 80 ? -7.307 -9.674 8.621 1.00 98.00 80 ALA A N 1
ATOM 657 C CA . ALA A 1 80 ? -8.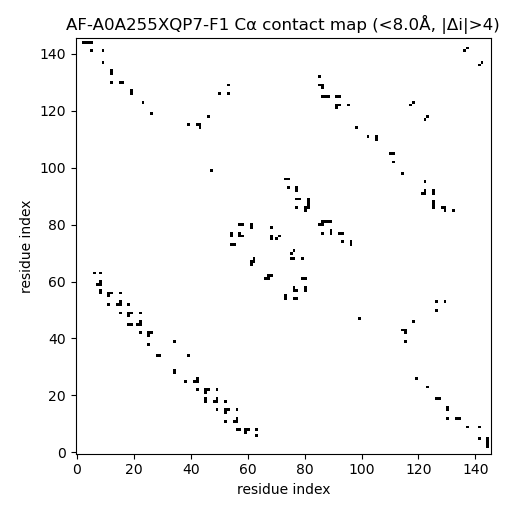220 -8.967 9.512 1.00 98.00 80 ALA A CA 1
ATOM 658 C C . ALA A 1 80 ? -8.849 -7.736 8.843 1.00 98.00 80 ALA A C 1
ATOM 660 O O . ALA A 1 80 ? -10.056 -7.540 8.943 1.00 98.00 80 ALA A O 1
ATOM 661 N N . GLY A 1 81 ? -8.067 -6.941 8.110 1.00 97.62 81 GLY A N 1
ATOM 662 C CA . GLY A 1 81 ? -8.574 -5.775 7.388 1.00 97.62 81 GLY A CA 1
ATOM 663 C C . GLY A 1 81 ? -9.552 -6.140 6.276 1.00 97.62 81 GLY A C 1
ATOM 664 O O . GLY A 1 81 ? -10.549 -5.443 6.092 1.00 97.62 81 GLY A O 1
ATOM 665 N N . PHE A 1 82 ? -9.309 -7.251 5.578 1.00 97.88 82 PHE A N 1
ATOM 666 C CA . PHE A 1 82 ? -10.240 -7.792 4.591 1.00 97.88 82 PHE A CA 1
ATOM 667 C C . PHE A 1 82 ? -11.533 -8.293 5.250 1.00 97.88 82 PHE A C 1
ATOM 669 O O . PHE A 1 82 ? -12.625 -7.924 4.824 1.00 97.88 82 PHE A O 1
ATOM 676 N N . ALA A 1 83 ? -11.435 -9.055 6.347 1.00 96.88 83 ALA A N 1
ATOM 677 C CA . ALA A 1 83 ? -12.604 -9.518 7.103 1.00 96.88 83 ALA A CA 1
ATOM 678 C C . ALA A 1 83 ? -13.444 -8.353 7.665 1.00 96.88 83 ALA A C 1
ATOM 680 O O . ALA A 1 83 ? -14.674 -8.408 7.651 1.00 96.88 83 ALA A O 1
ATOM 681 N N . ALA A 1 84 ? -12.784 -7.275 8.095 1.00 95.81 84 ALA A N 1
ATOM 682 C CA . ALA A 1 84 ? -13.410 -6.035 8.550 1.00 95.81 84 ALA A CA 1
ATOM 683 C C . ALA A 1 84 ? -13.877 -5.116 7.400 1.00 95.81 84 ALA A C 1
ATOM 685 O O . ALA A 1 84 ? -14.366 -4.018 7.662 1.00 95.81 84 ALA A O 1
ATOM 686 N N . LYS A 1 85 ? -13.732 -5.540 6.133 1.00 95.69 85 LYS A N 1
ATOM 687 C CA . LYS A 1 85 ? -14.110 -4.793 4.917 1.00 95.69 85 LYS A CA 1
ATOM 688 C C . LYS A 1 85 ? -13.457 -3.410 4.796 1.00 95.69 85 LYS A C 1
ATOM 690 O O . LYS A 1 85 ? -14.011 -2.512 4.169 1.00 95.69 85 LYS A O 1
ATOM 695 N N . ILE A 1 86 ? -12.288 -3.232 5.406 1.00 96.56 86 ILE A N 1
ATOM 696 C CA . ILE A 1 86 ? -11.488 -2.003 5.303 1.00 96.56 86 ILE A CA 1
ATOM 697 C C . ILE A 1 86 ? -10.736 -1.980 3.975 1.00 96.56 86 ILE A C 1
ATOM 699 O O . ILE A 1 86 ? -10.626 -0.938 3.340 1.00 96.56 86 ILE A O 1
ATOM 703 N N . ILE A 1 87 ? -10.240 -3.146 3.564 1.00 98.06 87 ILE A N 1
ATOM 704 C CA . ILE A 1 87 ? -9.611 -3.370 2.265 1.00 98.06 87 ILE A CA 1
ATOM 705 C C . ILE A 1 87 ? -10.418 -4.400 1.478 1.00 98.06 87 ILE A C 1
ATOM 707 O O . ILE A 1 87 ? -11.080 -5.259 2.064 1.00 98.06 87 ILE A O 1
ATOM 711 N N . GLN A 1 88 ? -10.338 -4.319 0.154 1.00 96.25 88 GLN A N 1
ATOM 712 C CA . GLN A 1 88 ? -10.905 -5.296 -0.775 1.00 96.25 88 GLN A CA 1
ATOM 713 C C . GLN A 1 88 ? -9.792 -6.170 -1.371 1.00 96.25 88 GLN A C 1
ATOM 715 O O . GLN A 1 88 ? -8.609 -5.861 -1.214 1.00 96.25 88 GLN A O 1
ATOM 720 N N . GLU A 1 89 ? -10.179 -7.267 -2.032 1.00 97.25 89 GLU A N 1
ATOM 721 C CA . GLU A 1 89 ? -9.265 -8.145 -2.788 1.00 97.25 89 GLU A CA 1
ATOM 722 C C . GLU A 1 89 ? -8.027 -8.567 -1.967 1.00 97.25 89 GLU A C 1
ATOM 724 O O . GLU A 1 89 ? -6.872 -8.347 -2.346 1.00 97.25 89 GLU A O 1
ATOM 729 N N . GLY A 1 90 ? -8.263 -9.134 -0.774 1.00 97.31 90 GLY A N 1
ATOM 730 C CA . GLY A 1 90 ? -7.204 -9.496 0.180 1.00 97.31 90 GLY A CA 1
ATOM 731 C C . GLY A 1 90 ? -6.164 -10.477 -0.380 1.00 97.31 90 GLY A C 1
ATOM 732 O O . GLY A 1 90 ? -5.016 -10.496 0.056 1.00 97.31 90 GLY A O 1
ATOM 733 N N . ASP A 1 91 ? -6.532 -11.258 -1.384 1.00 98.00 91 ASP A N 1
ATOM 734 C CA . ASP A 1 91 ? -5.665 -12.115 -2.183 1.00 98.00 91 ASP A CA 1
ATOM 735 C C . ASP A 1 91 ? -4.612 -11.328 -2.983 1.00 98.00 91 ASP A C 1
ATOM 737 O O . ASP A 1 91 ? -3.449 -11.735 -2.989 1.00 98.00 91 ASP A O 1
ATOM 741 N N . ILE A 1 92 ? -4.942 -10.163 -3.550 1.00 98.19 92 ILE A N 1
ATOM 742 C CA . ILE A 1 92 ? -3.956 -9.283 -4.207 1.00 98.19 92 ILE A CA 1
ATOM 743 C C . ILE A 1 92 ? -2.993 -8.682 -3.181 1.00 98.19 92 ILE A C 1
ATOM 745 O O . ILE A 1 92 ? -1.789 -8.602 -3.424 1.00 98.19 92 ILE A O 1
ATOM 749 N N . TRP A 1 93 ? -3.482 -8.329 -1.991 1.00 98.44 93 TRP A N 1
ATOM 750 C CA . TRP A 1 93 ? -2.619 -7.890 -0.889 1.00 98.44 93 TRP A CA 1
ATOM 751 C C . TRP A 1 93 ? -1.641 -8.981 -0.438 1.00 98.44 93 TRP A C 1
ATOM 753 O O . TRP A 1 93 ? -0.479 -8.696 -0.139 1.00 98.44 93 TRP A O 1
ATOM 763 N N . MET A 1 94 ? -2.089 -10.236 -0.404 1.00 98.00 94 MET A N 1
ATOM 764 C CA . MET A 1 94 ? -1.227 -11.375 -0.089 1.00 98.00 94 MET A CA 1
ATOM 765 C C . MET A 1 94 ? -0.200 -11.645 -1.199 1.00 98.00 94 MET A C 1
ATOM 767 O O . MET A 1 94 ? 0.948 -11.961 -0.889 1.00 98.00 94 MET A O 1
ATOM 771 N N . GLN A 1 95 ? -0.570 -11.466 -2.471 1.00 97.31 95 GLN A N 1
ATOM 772 C CA . GLN A 1 95 ? 0.375 -11.522 -3.594 1.00 97.31 95 GLN A CA 1
ATOM 773 C C . GLN A 1 95 ? 1.426 -10.407 -3.502 1.00 97.31 95 GLN A C 1
ATOM 775 O O . GLN A 1 95 ? 2.613 -10.671 -3.676 1.00 97.31 95 GLN A O 1
ATOM 780 N N . ALA A 1 96 ? 1.019 -9.186 -3.141 1.00 96.56 96 ALA A N 1
ATOM 781 C CA . ALA A 1 96 ? 1.924 -8.062 -2.909 1.00 96.56 96 ALA A CA 1
ATOM 782 C C . ALA A 1 96 ? 2.939 -8.348 -1.785 1.00 96.56 96 ALA A C 1
ATOM 784 O O . ALA A 1 96 ? 4.127 -8.056 -1.935 1.00 96.56 96 ALA A O 1
ATOM 785 N N . LEU A 1 97 ? 2.494 -8.968 -0.683 1.00 95.88 97 LEU A N 1
ATOM 786 C CA . LEU A 1 97 ? 3.378 -9.419 0.398 1.00 95.88 97 LEU A CA 1
ATOM 787 C C . LEU A 1 97 ? 4.410 -10.437 -0.106 1.00 95.88 97 LEU A C 1
ATOM 789 O O . LEU A 1 97 ? 5.596 -10.321 0.198 1.00 95.88 97 LEU A O 1
ATOM 793 N N . ASP A 1 98 ? 3.970 -11.434 -0.872 1.00 93.94 98 ASP A N 1
ATOM 794 C CA . ASP A 1 98 ? 4.859 -12.449 -1.439 1.00 93.94 98 ASP A CA 1
ATOM 795 C C . ASP A 1 98 ? 5.864 -11.839 -2.432 1.00 93.94 98 ASP A C 1
ATOM 797 O O . ASP A 1 98 ? 7.061 -12.119 -2.352 1.00 93.94 98 ASP A O 1
ATOM 801 N N . ALA A 1 99 ? 5.411 -10.927 -3.298 1.00 91.75 99 ALA A N 1
ATOM 802 C CA . ALA A 1 99 ? 6.273 -10.165 -4.195 1.00 91.75 99 ALA A CA 1
ATOM 803 C C . ALA A 1 99 ? 7.354 -9.406 -3.412 1.00 91.75 99 ALA A C 1
ATOM 805 O O . ALA A 1 99 ? 8.536 -9.550 -3.713 1.00 91.75 99 ALA A O 1
ATOM 806 N N . ARG A 1 100 ? 6.973 -8.679 -2.353 1.00 88.44 100 ARG A N 1
ATOM 807 C CA . ARG A 1 100 ? 7.904 -7.943 -1.484 1.00 88.44 100 ARG A CA 1
ATOM 808 C C . ARG A 1 100 ? 8.905 -8.859 -0.778 1.00 88.44 100 ARG A C 1
ATOM 810 O O . ARG A 1 100 ? 10.079 -8.523 -0.688 1.00 88.44 100 ARG A O 1
ATOM 817 N N . ASN A 1 101 ? 8.483 -10.035 -0.316 1.00 88.50 101 ASN A N 1
ATOM 818 C CA . ASN A 1 101 ? 9.401 -11.003 0.296 1.00 88.50 101 ASN A CA 1
ATOM 819 C C . ASN A 1 101 ? 10.399 -11.589 -0.715 1.00 88.50 101 ASN A C 1
ATOM 821 O O . ASN A 1 101 ? 11.506 -11.966 -0.341 1.00 88.50 101 ASN A O 1
ATOM 825 N N . LYS A 1 102 ? 10.031 -11.667 -1.997 1.00 85.31 102 LYS A N 1
ATOM 826 C CA . LYS A 1 102 ? 10.936 -12.118 -3.062 1.00 85.31 102 LYS A CA 1
ATOM 827 C C . LYS A 1 102 ? 11.970 -11.053 -3.432 1.00 85.31 102 LYS A C 1
ATOM 829 O O . LYS A 1 102 ? 13.092 -11.433 -3.756 1.00 85.31 102 LYS A O 1
ATOM 834 N N . MET A 1 103 ? 11.636 -9.761 -3.317 1.00 81.12 103 MET A N 1
ATOM 835 C CA . MET A 1 103 ? 12.527 -8.642 -3.674 1.00 81.12 103 MET A CA 1
ATOM 836 C C . MET A 1 103 ? 13.862 -8.678 -2.919 1.00 81.12 103 MET A C 1
ATOM 838 O O . MET A 1 103 ? 14.908 -8.476 -3.534 1.00 81.12 103 MET A O 1
ATOM 842 N N . SER A 1 104 ? 13.862 -9.054 -1.632 1.00 68.25 104 SER A N 1
ATOM 843 C CA . SER A 1 104 ? 15.085 -9.168 -0.816 1.00 68.25 104 SER A CA 1
ATOM 844 C C . SER A 1 104 ? 16.036 -10.291 -1.245 1.00 68.25 104 SER A C 1
ATOM 846 O O . SER A 1 104 ? 17.153 -10.380 -0.735 1.00 68.25 104 SER A O 1
ATOM 848 N N . HIS A 1 105 ? 15.610 -11.165 -2.159 1.00 66.12 105 HIS A N 1
ATOM 849 C CA . HIS A 1 105 ? 16.364 -12.343 -2.585 1.00 66.12 105 HIS A CA 1
ATOM 850 C C . HIS A 1 105 ? 16.740 -12.336 -4.071 1.00 66.12 105 HIS A C 1
ATOM 852 O O . HIS A 1 105 ? 17.356 -13.293 -4.545 1.00 66.12 105 HIS A O 1
ATOM 858 N N . THR A 1 106 ? 16.401 -11.287 -4.827 1.00 58.62 106 THR A N 1
ATOM 859 C CA . THR A 1 106 ? 16.483 -11.339 -6.292 1.00 58.62 106 THR A CA 1
ATOM 860 C C . THR A 1 106 ? 17.474 -10.366 -6.917 1.00 58.62 106 THR A C 1
ATOM 862 O O . THR A 1 106 ? 17.140 -9.233 -7.225 1.00 58.62 106 THR A O 1
ATOM 865 N N . TYR A 1 107 ? 18.629 -10.912 -7.315 1.00 58.91 107 TYR A N 1
ATOM 866 C CA . TYR A 1 107 ? 19.404 -10.460 -8.485 1.00 58.91 107 TYR A CA 1
ATOM 867 C C . TYR A 1 107 ? 18.775 -10.934 -9.822 1.00 58.91 107 TYR A C 1
ATOM 869 O O . TYR A 1 107 ? 19.412 -10.906 -10.873 1.00 58.91 107 TYR A O 1
ATOM 877 N N . ASN A 1 108 ? 17.533 -11.443 -9.801 1.00 77.62 108 ASN A N 1
ATOM 878 C CA . ASN A 1 108 ? 16.855 -12.011 -10.965 1.00 77.62 108 ASN A CA 1
ATOM 879 C C . ASN A 1 108 ? 16.025 -10.945 -11.692 1.00 77.62 108 ASN A C 1
ATOM 881 O O . ASN A 1 108 ? 14.896 -10.644 -11.301 1.00 77.62 108 ASN A O 1
ATOM 885 N N . PHE A 1 109 ? 16.572 -10.452 -12.802 1.00 79.88 109 PHE A N 1
ATOM 886 C CA . PHE A 1 109 ? 15.956 -9.441 -13.661 1.00 79.88 109 PHE A CA 1
ATOM 887 C C . PHE A 1 109 ? 14.524 -9.791 -14.111 1.00 79.88 109 PHE A C 1
ATOM 889 O O . PHE A 1 109 ? 13.670 -8.915 -14.178 1.00 79.88 109 PHE A O 1
ATOM 896 N N . LYS A 1 110 ? 14.205 -11.072 -14.356 1.00 84.75 110 LYS A N 1
ATOM 897 C CA . LYS A 1 110 ? 12.845 -11.467 -14.774 1.00 84.75 110 LYS A CA 1
ATOM 898 C C . LYS A 1 110 ? 11.811 -11.272 -13.667 1.00 84.75 110 LYS A C 1
ATOM 900 O O . LYS A 1 110 ? 10.684 -10.888 -13.952 1.00 84.75 110 LYS A O 1
ATOM 905 N N . ILE A 1 111 ? 12.184 -11.558 -12.418 1.00 84.88 111 ILE A N 1
ATOM 906 C CA . ILE A 1 111 ? 11.293 -11.363 -11.265 1.00 84.88 111 ILE A CA 1
ATOM 907 C C . ILE A 1 111 ? 11.090 -9.868 -11.025 1.00 84.88 111 ILE A C 1
ATOM 909 O O . ILE A 1 111 ? 9.970 -9.431 -10.789 1.00 84.88 111 ILE A O 1
ATOM 913 N N . PHE A 1 112 ? 12.161 -9.093 -11.157 1.00 87.06 112 PHE A N 1
ATOM 914 C CA . PHE A 1 112 ? 12.132 -7.645 -11.018 1.00 87.06 112 PHE A CA 1
ATOM 915 C C . PHE A 1 112 ? 11.163 -6.974 -12.008 1.00 87.06 112 PHE A C 1
ATOM 917 O O . PHE A 1 112 ? 10.269 -6.247 -11.583 1.00 87.06 112 PHE A O 1
ATOM 924 N N . GLU A 1 113 ? 11.262 -7.282 -13.306 1.00 91.06 113 GLU A N 1
ATOM 925 C CA . GLU A 1 113 ? 10.342 -6.740 -14.321 1.00 91.06 113 GLU A CA 1
ATOM 926 C C . GLU A 1 11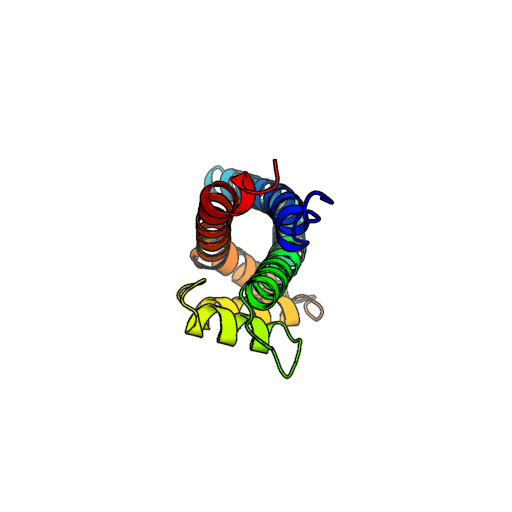3 ? 8.888 -7.160 -14.063 1.00 91.06 113 GLU A C 1
ATOM 928 O O . GLU A 1 113 ? 7.983 -6.329 -14.102 1.00 91.06 113 GLU A O 1
ATOM 933 N N . LYS A 1 114 ? 8.665 -8.437 -13.716 1.00 92.94 114 LYS A N 1
ATOM 934 C CA . LYS A 1 114 ? 7.328 -8.961 -13.401 1.00 92.94 114 LYS A CA 1
ATOM 935 C C . LYS A 1 114 ? 6.673 -8.194 -12.249 1.00 92.94 114 LYS A C 1
ATOM 937 O O . LYS A 1 114 ? 5.494 -7.868 -12.325 1.00 92.94 114 LYS A O 1
ATOM 942 N N . ILE A 1 115 ? 7.438 -7.910 -11.197 1.00 93.19 115 ILE A N 1
ATOM 943 C CA . ILE A 1 115 ? 6.953 -7.177 -10.026 1.00 93.19 115 ILE A CA 1
ATOM 944 C C . ILE A 1 115 ? 6.564 -5.746 -10.401 1.00 93.19 115 ILE A C 1
ATOM 946 O O . ILE A 1 115 ? 5.543 -5.267 -9.921 1.00 93.19 115 ILE A O 1
ATOM 950 N N . ILE A 1 116 ? 7.334 -5.065 -11.252 1.00 94.94 116 ILE A N 1
ATOM 951 C CA . ILE A 1 116 ? 6.996 -3.705 -11.703 1.00 94.94 116 ILE A CA 1
ATOM 952 C C . ILE A 1 116 ? 5.672 -3.702 -12.467 1.00 94.94 116 ILE A C 1
ATOM 954 O O . ILE A 1 116 ? 4.822 -2.847 -12.215 1.00 94.94 116 ILE A O 1
ATOM 958 N N . GLU A 1 117 ? 5.464 -4.684 -13.346 1.00 95.44 117 GLU A N 1
ATOM 959 C CA . GLU A 1 117 ? 4.179 -4.846 -14.027 1.00 95.44 117 GLU A CA 1
ATOM 960 C C . GLU A 1 117 ? 3.037 -5.125 -13.044 1.00 95.44 117 GLU A C 1
ATOM 962 O O . GLU A 1 117 ? 1.975 -4.524 -13.175 1.00 95.44 117 GLU A O 1
ATOM 967 N N . ASP A 1 118 ? 3.248 -5.963 -12.024 1.00 97.00 118 ASP A N 1
ATOM 968 C CA . ASP A 1 118 ? 2.228 -6.243 -11.002 1.00 97.00 118 ASP A CA 1
ATOM 969 C C . ASP A 1 118 ? 1.921 -5.017 -10.128 1.00 97.00 118 ASP A C 1
ATOM 971 O O . ASP A 1 118 ? 0.765 -4.778 -9.767 1.00 97.00 118 ASP A O 1
ATOM 975 N N . ILE A 1 119 ? 2.930 -4.196 -9.818 1.00 97.12 119 ILE A N 1
ATOM 976 C CA . ILE A 1 119 ? 2.727 -2.921 -9.123 1.00 97.12 119 ILE A CA 1
ATOM 977 C C . ILE A 1 119 ? 1.797 -2.035 -9.945 1.00 97.12 119 ILE A C 1
ATOM 979 O O . ILE A 1 119 ? 0.798 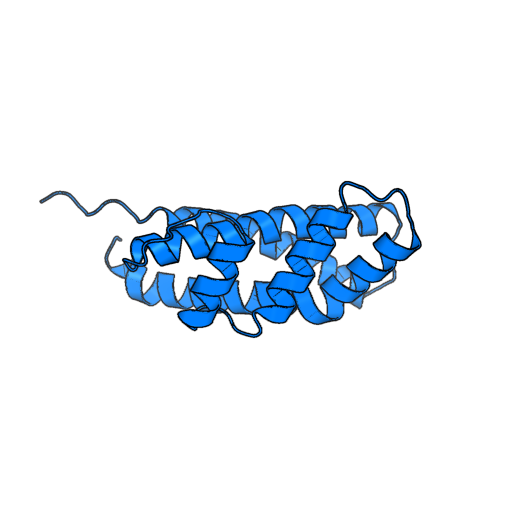-1.553 -9.411 1.00 97.12 119 ILE A O 1
ATOM 983 N N . ARG A 1 120 ? 2.095 -1.876 -11.239 1.00 96.88 120 ARG A N 1
ATOM 984 C CA . ARG A 1 120 ? 1.301 -1.064 -12.165 1.00 96.88 120 ARG A CA 1
ATOM 985 C C . ARG A 1 120 ? -0.118 -1.597 -12.337 1.00 96.88 120 ARG A C 1
ATOM 987 O O . ARG A 1 120 ? -1.067 -0.824 -12.329 1.00 96.88 120 ARG A O 1
ATOM 994 N N . ALA A 1 121 ? -0.252 -2.905 -12.533 1.00 96.88 121 ALA A N 1
ATOM 995 C CA . ALA A 1 121 ? -1.507 -3.523 -12.938 1.00 96.88 121 ALA A CA 1
ATOM 996 C C . ALA A 1 121 ? -2.486 -3.719 -11.776 1.00 96.88 121 ALA A C 1
ATOM 998 O O . ALA A 1 121 ? -3.693 -3.652 -11.994 1.00 96.88 121 ALA A O 1
ATOM 999 N N . GLN A 1 122 ? -1.987 -3.988 -10.563 1.00 97.44 122 GLN A N 1
ATOM 1000 C CA . GLN A 1 122 ? -2.847 -4.402 -9.451 1.00 97.44 122 GLN A CA 1
ATOM 1001 C C . GLN A 1 122 ? -2.472 -3.806 -8.091 1.00 97.44 122 GLN A C 1
ATOM 1003 O O . GLN A 1 122 ? -3.366 -3.383 -7.359 1.00 97.44 122 GLN A O 1
ATOM 1008 N N . TYR A 1 123 ? -1.192 -3.738 -7.706 1.00 98.06 123 TYR A N 1
ATOM 1009 C CA . TYR A 1 123 ? -0.871 -3.350 -6.323 1.00 98.06 123 TYR A CA 1
ATOM 1010 C C . TYR A 1 123 ? -1.060 -1.858 -6.052 1.00 98.06 123 TYR A C 1
ATOM 1012 O O . TYR A 1 123 ? -1.484 -1.492 -4.956 1.00 98.06 123 TYR A O 1
ATOM 1020 N N . PHE A 1 124 ? -0.772 -0.998 -7.032 1.00 98.44 124 PHE A N 1
ATOM 1021 C CA . PHE A 1 124 ? -0.953 0.443 -6.887 1.00 98.44 124 PHE A CA 1
ATOM 1022 C C . PHE A 1 124 ? -2.418 0.808 -6.608 1.00 98.44 124 PHE A C 1
ATOM 1024 O O . PHE A 1 124 ? -2.687 1.535 -5.652 1.00 98.44 124 PHE A O 1
ATOM 1031 N N . ALA A 1 125 ? -3.360 0.227 -7.358 1.00 98.19 125 ALA A N 1
ATOM 1032 C CA . ALA A 1 125 ? -4.794 0.457 -7.172 1.00 98.19 125 ALA A CA 1
ATOM 1033 C C . ALA A 1 125 ? -5.267 0.086 -5.754 1.00 98.19 125 ALA A C 1
ATOM 1035 O O . ALA A 1 125 ? -6.013 0.829 -5.125 1.00 98.19 125 ALA A O 1
ATOM 1036 N N . ARG A 1 126 ? -4.764 -1.018 -5.187 1.00 98.44 126 ARG A N 1
ATOM 1037 C CA . ARG A 1 126 ? -5.099 -1.426 -3.810 1.00 98.44 126 ARG A CA 1
ATOM 1038 C C . ARG A 1 126 ? -4.578 -0.456 -2.750 1.00 98.44 126 ARG A C 1
ATOM 1040 O O . ARG A 1 126 ? -5.254 -0.205 -1.753 1.00 98.44 126 ARG A O 1
ATOM 1047 N N . LEU A 1 127 ? -3.377 0.088 -2.949 1.00 98.62 127 LEU A N 1
ATOM 1048 C CA . LEU A 1 127 ? -2.817 1.115 -2.066 1.00 98.62 127 LEU A CA 1
ATOM 1049 C C . LEU A 1 127 ? -3.619 2.422 -2.161 1.00 98.62 127 LEU A C 1
ATOM 1051 O O . LEU A 1 127 ? -3.854 3.064 -1.138 1.00 98.62 127 LEU A O 1
ATOM 1055 N N . GLU A 1 128 ? -4.074 2.781 -3.362 1.00 98.56 128 GLU A N 1
ATOM 1056 C CA . GLU A 1 128 ? -4.924 3.949 -3.604 1.00 98.56 128 GLU A CA 1
ATOM 1057 C C . GLU A 1 128 ? -6.301 3.832 -2.942 1.00 98.56 128 GLU A C 1
ATOM 1059 O O . GLU A 1 128 ? -6.770 4.775 -2.300 1.00 98.56 128 GLU A O 1
ATOM 1064 N N . GLU A 1 129 ? -6.932 2.663 -3.044 1.00 98.50 129 GLU A N 1
ATOM 1065 C CA . GLU A 1 129 ? -8.200 2.370 -2.374 1.00 98.50 129 GLU A CA 1
ATOM 1066 C C . GLU A 1 129 ? -8.066 2.493 -0.855 1.00 98.50 129 GLU A C 1
ATOM 1068 O O . GLU A 1 129 ? -8.875 3.169 -0.219 1.00 98.50 129 GLU A O 1
ATOM 1073 N N . LEU A 1 130 ? -7.011 1.907 -0.269 1.00 98.56 130 LEU A N 1
ATOM 1074 C CA . LEU A 1 130 ? -6.740 2.065 1.159 1.00 98.56 130 LEU A CA 1
ATOM 1075 C C . LEU A 1 130 ? -6.541 3.542 1.517 1.00 98.56 130 LEU A C 1
ATOM 1077 O O . LEU A 1 130 ? -7.093 4.000 2.513 1.00 98.56 130 LEU A O 1
ATOM 1081 N N . TYR A 1 131 ? -5.765 4.294 0.730 1.00 98.56 131 TYR A N 1
ATOM 1082 C CA . TYR A 1 131 ? -5.540 5.715 0.993 1.00 98.56 131 TYR A CA 1
ATOM 1083 C C . TYR A 1 131 ? -6.856 6.500 1.019 1.00 98.56 131 TYR A C 1
ATOM 1085 O O . TYR A 1 131 ? -7.112 7.226 1.978 1.00 98.56 131 TYR A O 1
ATOM 1093 N N . THR A 1 132 ? -7.713 6.284 0.021 1.00 98.25 132 THR A N 1
ATOM 1094 C CA . THR A 1 132 ? -9.034 6.919 -0.086 1.00 98.25 132 THR A CA 1
ATOM 1095 C C . THR A 1 132 ? -9.904 6.606 1.133 1.00 98.25 132 THR A C 1
ATOM 1097 O O . THR A 1 132 ? -10.334 7.527 1.828 1.00 98.25 132 THR A O 1
ATOM 1100 N N . VAL A 1 133 ? -10.068 5.321 1.472 1.00 97.88 133 VAL A N 1
ATOM 1101 C CA . VAL A 1 133 ? -10.865 4.881 2.634 1.00 97.88 133 VAL A CA 1
ATOM 1102 C C . VAL A 1 133 ? -10.351 5.496 3.939 1.00 97.88 133 VAL A C 1
ATOM 1104 O O . VAL A 1 133 ? -11.129 5.905 4.802 1.00 97.88 133 VAL A O 1
ATOM 1107 N N . MET A 1 134 ? -9.032 5.569 4.110 1.00 97.56 134 MET A N 1
ATOM 1108 C CA . MET A 1 134 ? -8.429 6.073 5.342 1.00 97.56 134 MET A CA 1
ATOM 1109 C C . MET A 1 134 ? -8.521 7.597 5.467 1.00 97.56 134 MET A C 1
ATOM 1111 O O . MET A 1 134 ? -8.675 8.095 6.581 1.00 97.56 134 MET A O 1
ATOM 1115 N N . ILE A 1 135 ? -8.476 8.337 4.355 1.00 97.19 135 ILE A N 1
ATOM 1116 C CA . ILE A 1 135 ? -8.726 9.785 4.340 1.00 97.19 135 ILE A CA 1
ATOM 1117 C C . ILE A 1 135 ? -10.186 10.086 4.694 1.00 97.19 135 ILE A C 1
ATOM 1119 O O . ILE A 1 135 ? -10.436 10.942 5.539 1.00 97.19 135 ILE A O 1
ATOM 1123 N N . GLU A 1 136 ? -11.147 9.355 4.127 1.00 95.81 136 GLU A N 1
ATOM 1124 C CA . GLU A 1 136 ? -12.572 9.519 4.456 1.00 95.81 136 GLU A CA 1
ATOM 1125 C C . GLU A 1 136 ? -12.846 9.283 5.948 1.00 95.81 136 GLU A C 1
ATOM 1127 O O . GLU A 1 136 ? -13.555 10.058 6.603 1.00 95.81 136 GLU A O 1
ATOM 1132 N N . ARG A 1 137 ? -12.221 8.248 6.518 1.00 94.75 137 ARG A N 1
ATOM 1133 C CA . ARG A 1 137 ? -12.278 7.963 7.958 1.00 94.75 137 ARG A CA 1
ATOM 1134 C C . ARG A 1 137 ? -11.597 9.042 8.783 1.00 94.75 137 ARG A C 1
ATOM 1136 O O . ARG A 1 137 ? -12.122 9.414 9.822 1.00 94.75 137 ARG A O 1
ATOM 1143 N N . ALA A 1 138 ? -10.471 9.589 8.328 1.00 93.94 138 ALA A N 1
ATOM 1144 C CA . ALA A 1 138 ? -9.799 10.680 9.030 1.00 93.94 138 ALA A CA 1
ATOM 1145 C C . ALA A 1 138 ? -10.664 11.944 9.073 1.00 93.94 138 ALA A C 1
ATOM 1147 O O . ALA A 1 138 ? -10.696 12.614 10.096 1.00 93.94 138 ALA A O 1
ATOM 1148 N N . VAL A 1 139 ? -11.423 12.239 8.018 1.00 91.50 139 VAL A N 1
ATOM 1149 C CA . VAL A 1 139 ? -12.377 13.359 8.026 1.00 91.50 139 VAL A CA 1
ATOM 1150 C C . VAL A 1 139 ? -13.554 13.082 8.968 1.00 91.50 139 VAL A C 1
ATOM 1152 O O . VAL A 1 139 ? -13.958 13.960 9.724 1.00 91.50 139 VAL A O 1
ATOM 1155 N N . THR A 1 140 ? -14.090 11.860 8.953 1.00 88.38 140 THR A N 1
ATOM 1156 C CA . THR A 1 140 ? -15.306 11.506 9.709 1.00 88.38 140 THR A CA 1
ATOM 1157 C C . THR A 1 140 ? -15.040 11.278 11.204 1.00 88.38 140 THR A C 1
ATOM 1159 O O . THR A 1 140 ? -15.837 11.681 12.049 1.00 88.38 140 THR A O 1
ATOM 1162 N N . GLU A 1 141 ? -13.924 10.629 11.538 1.00 85.50 141 GLU A N 1
ATOM 1163 C CA . GLU A 1 141 ? -13.532 10.250 12.901 1.00 85.50 141 GLU A CA 1
ATOM 1164 C C . GLU A 1 141 ? -12.510 11.235 13.496 1.00 85.50 141 GLU A C 1
ATOM 1166 O O . GLU A 1 141 ? -12.531 11.506 14.693 1.00 85.50 141 GLU A O 1
ATOM 1171 N N . GLY A 1 142 ? -11.617 11.794 12.671 1.00 67.06 142 GLY A N 1
ATOM 1172 C CA . GLY A 1 142 ? -10.522 12.669 13.104 1.00 67.06 142 GLY A CA 1
ATOM 1173 C C . GLY A 1 142 ? -10.960 14.082 13.490 1.00 67.06 142 GLY A C 1
ATOM 1174 O O . GLY A 1 142 ? -10.374 14.652 14.404 1.00 67.06 142 GLY A O 1
ATOM 1175 N N . GLY A 1 143 ? -12.049 14.598 12.906 1.00 60.94 143 GLY A N 1
ATOM 1176 C CA . GLY A 1 143 ? -12.636 15.892 13.291 1.00 60.94 143 GLY A CA 1
ATOM 1177 C C . GLY A 1 143 ? -13.178 15.945 14.730 1.00 60.94 143 GLY A C 1
ATOM 1178 O O . GLY A 1 143 ? -13.661 16.982 15.169 1.00 60.94 143 GLY A O 1
ATOM 1179 N N . GLN A 1 144 ? -13.116 14.832 15.471 1.00 53.62 144 GLN A N 1
ATOM 1180 C CA . GLN A 1 144 ? -13.430 14.756 16.901 1.00 53.62 144 GLN A CA 1
ATOM 1181 C C . GLN A 1 144 ? -12.220 15.067 17.807 1.00 53.62 144 GLN A C 1
ATOM 1183 O O . GLN A 1 144 ? -12.375 15.104 19.028 1.00 53.62 144 GLN A O 1
ATOM 1188 N N . TYR A 1 145 ? -11.030 15.266 17.224 1.00 54.06 145 TYR A N 1
ATOM 1189 C CA . TYR A 1 145 ? -9.758 15.469 17.933 1.00 54.06 145 TYR A CA 1
ATOM 1190 C C . TYR A 1 145 ? -9.056 16.799 17.590 1.00 54.06 145 TYR A C 1
ATOM 1192 O O . TYR A 1 145 ? -7.957 17.029 18.101 1.00 54.06 145 TYR A O 1
ATOM 1200 N N . ASP A 1 146 ? -9.666 17.634 16.741 1.00 51.84 146 ASP A N 1
ATOM 1201 C CA . ASP A 1 146 ? -9.191 18.978 16.363 1.00 51.84 146 ASP A CA 1
ATOM 1202 C C . ASP A 1 146 ? -9.698 20.078 17.317 1.00 51.84 146 ASP A C 1
ATOM 1204 O O . ASP A 1 146 ? -10.836 19.961 17.834 1.00 51.84 146 ASP A O 1
#

pLDDT: mean 91.76, std 12.02, range [39.19, 98.75]

InterPro domains:
  IPR010235 Probable ribonuclease HepT [PF08780] (12-134)
  IPR010235 Probable ribonuclease HepT [TIGR01987] (12-131)